Protein AF-A0A537U0Y9-F1 (afdb_monomer_lite)

Secondary structure (DSSP, 8-state):
-----------------PPP-------------------HHHHHHHHHHHHTT----HHHHHHHHHHHHHHHHHHHTTTTS---TTPPPS-----

Structure (mmCIF, N/CA/C/O backbone):
data_AF-A0A537U0Y9-F1
#
_entry.id   AF-A0A537U0Y9-F1
#
loop_
_atom_site.group_PDB
_atom_site.id
_atom_site.type_symbol
_atom_site.label_atom_id
_atom_site.label_alt_id
_atom_site.label_comp_id
_atom_site.label_asym_id
_atom_site.label_entity_id
_atom_site.label_seq_id
_atom_site.pdbx_PDB_ins_code
_atom_site.Cartn_x
_atom_site.Cartn_y
_atom_site.Cartn_z
_atom_site.occupancy
_atom_site.B_iso_or_equiv
_atom_site.auth_seq_id
_atom_site.auth_comp_id
_atom_site.auth_asym_id
_atom_site.auth_atom_id
_atom_site.pdbx_PDB_model_num
ATOM 1 N N . MET A 1 1 ? -93.660 -52.486 -19.285 1.00 42.91 1 MET A N 1
ATOM 2 C CA . MET A 1 1 ? -93.251 -53.795 -18.730 1.00 42.91 1 MET A CA 1
ATOM 3 C C . MET A 1 1 ? -92.301 -53.592 -17.558 1.00 42.91 1 MET A C 1
ATOM 5 O O . MET A 1 1 ? -91.430 -52.739 -17.599 1.00 42.91 1 MET A O 1
ATOM 9 N N . THR A 1 2 ? -92.535 -54.367 -16.512 1.00 45.69 2 THR A N 1
ATOM 10 C CA . THR A 1 2 ? -91.921 -54.410 -15.179 1.00 45.69 2 THR A CA 1
ATOM 11 C C . THR A 1 2 ? -90.438 -54.827 -15.142 1.00 45.69 2 THR A C 1
ATOM 13 O O . THR A 1 2 ? -90.079 -55.758 -15.858 1.00 45.69 2 THR A O 1
ATOM 1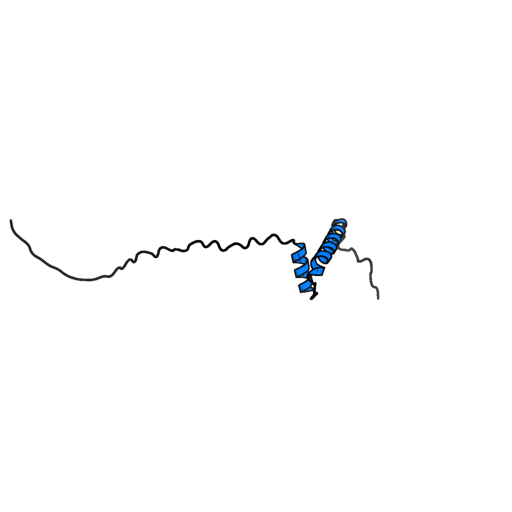6 N N . LYS A 1 3 ? -89.644 -54.275 -14.204 1.00 38.88 3 LYS A N 1
ATOM 17 C CA . LYS A 1 3 ? -89.035 -54.959 -13.021 1.00 38.88 3 LYS A CA 1
ATOM 18 C C . LYS A 1 3 ? -87.746 -54.254 -12.531 1.00 38.88 3 LYS A C 1
ATOM 20 O O . LYS A 1 3 ? -86.765 -54.138 -13.250 1.00 38.88 3 LYS A O 1
ATOM 25 N N . ARG A 1 4 ? -87.744 -53.852 -11.253 1.00 44.62 4 ARG A N 1
ATOM 26 C CA . ARG A 1 4 ? -86.563 -53.755 -10.354 1.00 44.62 4 ARG A CA 1
ATOM 27 C C . ARG A 1 4 ? -86.305 -55.176 -9.787 1.00 44.62 4 ARG A C 1
ATOM 29 O O . ARG A 1 4 ? -87.308 -55.885 -9.676 1.00 44.62 4 ARG A O 1
ATOM 36 N N . PRO A 1 5 ? -85.082 -55.613 -9.375 1.00 48.44 5 PRO A N 1
ATOM 37 C CA . PRO A 1 5 ? -84.448 -55.078 -8.155 1.00 48.44 5 PRO A CA 1
ATOM 38 C C . PRO A 1 5 ? -82.899 -55.162 -7.978 1.00 48.44 5 PRO A C 1
ATOM 40 O O . PRO A 1 5 ? -82.179 -55.919 -8.609 1.00 48.44 5 PRO A O 1
ATOM 43 N N . LYS A 1 6 ? -82.463 -54.324 -7.025 1.00 36.69 6 LYS A N 1
ATOM 44 C CA . LYS A 1 6 ? -81.378 -54.334 -6.011 1.00 36.69 6 LYS A CA 1
ATOM 45 C C . LYS A 1 6 ? -80.179 -55.325 -6.023 1.00 36.69 6 LYS A C 1
ATOM 47 O O . LYS A 1 6 ? -80.350 -56.526 -5.892 1.00 36.69 6 LYS A O 1
ATOM 52 N N . SER A 1 7 ? -79.014 -54.706 -5.747 1.00 37.62 7 SER A N 1
ATOM 53 C CA . SER A 1 7 ? -78.019 -55.019 -4.685 1.00 37.62 7 SER A CA 1
ATOM 54 C C . SER A 1 7 ? -76.711 -55.721 -5.072 1.00 37.62 7 SER A C 1
ATOM 56 O O . SER A 1 7 ? -76.697 -56.919 -5.322 1.00 37.62 7 SER A O 1
ATOM 58 N N . ARG A 1 8 ? -75.587 -55.012 -4.870 1.00 35.31 8 ARG A N 1
ATOM 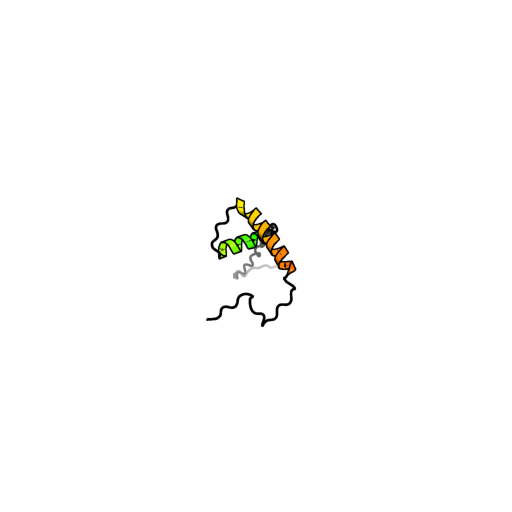59 C CA . ARG A 1 8 ? -74.477 -55.496 -4.026 1.00 35.31 8 ARG A CA 1
ATOM 60 C C . ARG A 1 8 ? -73.658 -54.313 -3.486 1.00 35.31 8 ARG A C 1
ATOM 62 O O . ARG A 1 8 ? -73.175 -53.479 -4.243 1.00 35.31 8 ARG A O 1
ATOM 69 N N . ARG A 1 9 ? -73.555 -54.210 -2.157 1.00 35.53 9 ARG A N 1
ATOM 70 C CA . ARG A 1 9 ? -72.715 -53.244 -1.424 1.00 35.53 9 ARG A CA 1
ATOM 71 C C . ARG A 1 9 ? -71.285 -53.785 -1.237 1.00 35.53 9 ARG A C 1
ATOM 73 O O . ARG A 1 9 ? -71.126 -54.985 -1.043 1.00 35.53 9 ARG A O 1
ATOM 80 N N . LYS A 1 10 ? -70.354 -52.824 -1.086 1.00 35.19 10 LYS A N 1
ATOM 81 C CA . LYS A 1 10 ? -69.071 -52.818 -0.332 1.00 35.19 10 LYS A CA 1
ATOM 82 C C . LYS A 1 10 ? -67.825 -53.474 -0.957 1.00 35.19 10 LYS A C 1
ATOM 84 O O . LYS A 1 10 ? -67.733 -54.689 -0.998 1.00 35.19 10 LYS A O 1
ATOM 89 N N . SER A 1 11 ? -66.812 -52.643 -1.238 1.00 34.62 11 SER A N 1
ATOM 90 C CA . SER A 1 11 ? -65.584 -52.486 -0.416 1.00 34.62 11 SER A CA 1
ATOM 91 C C . SER A 1 11 ? -64.695 -51.387 -1.027 1.00 34.62 11 SER A C 1
ATOM 93 O O . SER A 1 11 ? -64.254 -51.506 -2.161 1.00 34.62 11 SER A O 1
ATOM 95 N N . LYS A 1 12 ? -64.622 -50.201 -0.413 1.00 42.06 12 LYS A N 1
ATOM 96 C CA . LYS A 1 12 ? -63.423 -49.673 0.269 1.00 42.06 12 LYS A CA 1
ATOM 97 C C . LYS A 1 12 ? -62.091 -50.039 -0.415 1.00 42.06 12 LYS A C 1
ATOM 99 O O . LYS A 1 12 ? -61.571 -51.124 -0.202 1.00 42.06 12 LYS A O 1
ATOM 104 N N . SER A 1 13 ? -61.521 -49.082 -1.141 1.00 39.47 13 SER A N 1
ATOM 105 C CA . SER A 1 13 ? -60.075 -48.904 -1.259 1.00 39.47 13 SER A CA 1
ATOM 106 C C . SER A 1 13 ? -59.830 -47.405 -1.391 1.00 39.47 13 SER A C 1
ATOM 108 O O . SER A 1 13 ? -60.288 -46.752 -2.327 1.00 39.47 13 SER A O 1
ATOM 110 N N . GLU A 1 14 ? -59.251 -46.859 -0.331 1.00 46.31 14 GLU A N 1
ATOM 111 C CA . GLU A 1 14 ? -58.800 -45.485 -0.207 1.00 46.31 14 GLU A CA 1
ATOM 112 C C . GLU A 1 14 ? -57.741 -45.216 -1.281 1.00 46.31 14 GLU A C 1
ATOM 114 O O . GLU A 1 14 ? -56.704 -45.868 -1.308 1.00 46.31 14 GLU A O 1
ATOM 119 N N . ASN A 1 15 ? -57.979 -44.235 -2.151 1.00 39.62 15 ASN A N 1
ATOM 120 C CA . ASN A 1 15 ? -56.874 -43.529 -2.786 1.00 39.62 15 ASN A CA 1
ATOM 121 C C . ASN A 1 15 ? -57.142 -42.030 -2.689 1.00 39.62 15 ASN A C 1
ATOM 123 O O . ASN A 1 15 ? -57.637 -41.371 -3.603 1.00 39.62 15 ASN A O 1
ATOM 127 N N . SER A 1 16 ? -56.883 -41.525 -1.490 1.00 47.41 16 SER A N 1
ATOM 128 C CA . SER A 1 16 ? -56.816 -40.116 -1.144 1.00 47.41 16 SER A CA 1
ATOM 129 C C . SER A 1 16 ? -55.732 -39.427 -1.975 1.00 47.41 16 SER A C 1
ATOM 131 O O . SER A 1 16 ? -54.576 -39.348 -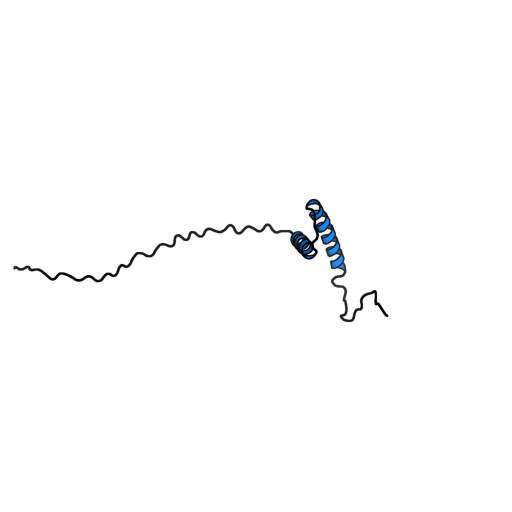1.568 1.00 47.41 16 SER A O 1
ATOM 133 N N . ARG A 1 17 ? -56.104 -38.892 -3.142 1.00 41.19 17 ARG A N 1
ATOM 134 C CA . ARG A 1 17 ? -55.344 -37.813 -3.780 1.00 41.19 17 ARG A CA 1
ATOM 135 C C . ARG A 1 17 ? -55.718 -36.508 -3.088 1.00 41.19 17 ARG A C 1
ATOM 137 O O . ARG A 1 17 ? -56.725 -35.888 -3.414 1.00 41.19 17 ARG A O 1
ATOM 144 N N . ALA A 1 18 ? -54.916 -36.134 -2.097 1.00 52.41 18 ALA A N 1
ATOM 145 C CA . ALA A 1 18 ? -54.912 -34.781 -1.564 1.00 52.41 18 ALA A CA 1
ATOM 146 C C . ALA A 1 18 ? -54.524 -33.787 -2.682 1.00 52.41 18 ALA A C 1
ATOM 148 O O . ALA A 1 18 ? -53.690 -34.129 -3.529 1.00 52.41 18 ALA A O 1
ATOM 149 N N . PRO A 1 19 ? -55.101 -32.573 -2.715 1.00 51.59 19 PRO A N 1
ATOM 150 C CA . PRO A 1 19 ? -54.621 -31.524 -3.600 1.00 51.59 19 PRO A CA 1
ATOM 151 C C . PRO A 1 19 ? -53.214 -31.103 -3.153 1.00 51.59 19 PRO A C 1
ATOM 153 O O . PRO A 1 19 ? -52.932 -31.005 -1.959 1.00 51.59 19 PRO A O 1
ATOM 156 N N . ALA A 1 20 ? -52.319 -30.903 -4.120 1.00 52.31 20 ALA A N 1
ATOM 157 C CA . ALA A 1 20 ? -50.952 -30.464 -3.873 1.00 52.31 20 ALA A CA 1
ATOM 158 C C . ALA A 1 20 ? -50.940 -29.155 -3.059 1.00 52.31 20 ALA A C 1
ATOM 160 O O . ALA A 1 20 ? -51.750 -28.268 -3.345 1.00 52.31 20 ALA A O 1
ATOM 161 N N . PRO A 1 21 ? -50.031 -28.986 -2.082 1.00 48.22 21 PRO A N 1
ATOM 162 C CA . PRO A 1 21 ? -49.876 -27.701 -1.429 1.00 48.22 21 PRO A CA 1
ATOM 163 C C . PRO A 1 21 ? -49.324 -26.712 -2.458 1.00 48.22 21 PRO A C 1
ATOM 165 O O . PRO A 1 21 ? -48.206 -26.857 -2.956 1.00 48.22 21 PRO A O 1
ATOM 168 N N . THR A 1 22 ? -50.123 -25.700 -2.791 1.00 47.28 22 THR A N 1
ATOM 169 C CA . THR A 1 22 ? -49.653 -24.474 -3.432 1.00 47.28 22 THR A CA 1
ATOM 170 C C . THR A 1 22 ? -48.516 -23.917 -2.589 1.00 47.28 22 THR A C 1
ATOM 172 O O . THR A 1 22 ? -48.731 -23.407 -1.490 1.00 47.28 22 THR A O 1
ATOM 175 N N . SER A 1 23 ? -47.295 -24.063 -3.100 1.00 51.81 23 SER A N 1
ATOM 176 C CA . SER A 1 23 ? -46.096 -23.469 -2.530 1.00 51.81 23 SER A CA 1
ATOM 177 C C . SER A 1 23 ? -46.214 -21.952 -2.647 1.00 51.81 23 SER A C 1
ATOM 179 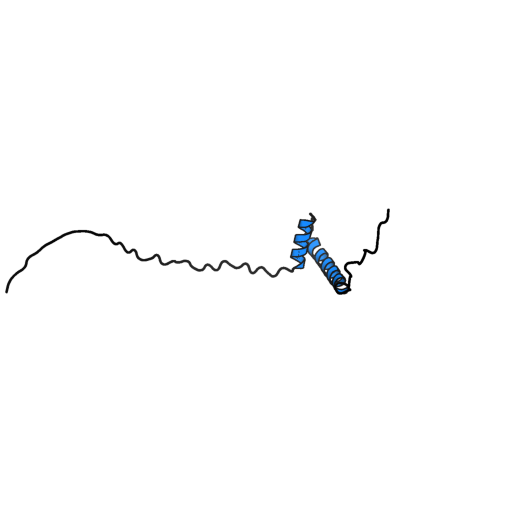O O . SER A 1 23 ? -45.836 -21.346 -3.646 1.00 51.81 23 SER A O 1
ATOM 181 N N . VAL A 1 24 ? -46.765 -21.332 -1.607 1.00 47.94 24 VAL A N 1
ATOM 182 C CA . VAL A 1 24 ? -46.627 -19.904 -1.315 1.00 47.94 24 VAL A CA 1
ATOM 183 C C . VAL A 1 24 ? -45.214 -19.641 -0.794 1.00 47.94 24 VAL A C 1
ATOM 185 O O . VAL A 1 24 ? -45.013 -19.126 0.297 1.00 47.94 24 VAL A O 1
ATOM 188 N N . HIS A 1 25 ? -44.198 -20.013 -1.572 1.00 48.03 25 HIS A N 1
ATOM 189 C CA . HIS A 1 25 ? -42.873 -19.436 -1.401 1.00 48.03 25 HIS A CA 1
ATOM 190 C C . HIS A 1 25 ? -42.862 -18.135 -2.191 1.00 48.03 25 HIS A C 1
ATOM 192 O O . HIS A 1 25 ? -42.426 -18.063 -3.342 1.00 48.03 25 HIS A O 1
ATOM 198 N N . GLY A 1 26 ? -43.418 -17.097 -1.559 1.00 48.97 26 GLY A N 1
ATOM 199 C CA . GLY A 1 26 ? -43.136 -15.731 -1.950 1.00 48.97 26 GLY A CA 1
ATOM 200 C C . GLY A 1 26 ? -41.625 -15.605 -2.078 1.00 48.97 26 GLY A C 1
ATOM 201 O O . GLY A 1 26 ? -40.884 -15.939 -1.154 1.00 48.97 26 GLY A O 1
ATOM 202 N N . LYS A 1 27 ? -41.155 -15.191 -3.256 1.00 56.78 27 LYS A N 1
ATOM 203 C CA . LYS A 1 27 ? -39.777 -14.750 -3.426 1.00 56.78 27 LYS A CA 1
ATOM 204 C C . LYS A 1 27 ? -39.617 -13.490 -2.585 1.00 56.78 27 LYS A C 1
ATOM 206 O O . LYS A 1 27 ? -39.718 -12.382 -3.106 1.00 56.78 27 LYS A O 1
ATOM 211 N N . GLU A 1 28 ? -39.384 -13.656 -1.290 1.00 54.12 28 GLU A N 1
ATOM 212 C CA . GLU A 1 28 ? -38.761 -12.621 -0.489 1.00 54.12 28 GLU A CA 1
ATOM 213 C C . GLU A 1 28 ? -37.402 -12.389 -1.132 1.00 54.12 28 GLU A C 1
ATOM 215 O O . GLU A 1 28 ? -36.454 -13.169 -0.992 1.00 54.12 28 GLU A O 1
ATOM 220 N N . LYS A 1 29 ? -37.347 -11.333 -1.949 1.00 58.66 29 LYS A N 1
ATOM 221 C CA . LYS A 1 29 ? -36.102 -10.706 -2.350 1.00 58.66 29 LYS A CA 1
ATOM 222 C C . LYS A 1 29 ? -35.433 -10.318 -1.042 1.00 58.66 29 LYS A C 1
ATOM 224 O O . LYS A 1 29 ? -35.718 -9.257 -0.497 1.00 58.66 29 LYS A O 1
ATOM 229 N N . ARG A 1 30 ? -34.574 -11.202 -0.527 1.00 59.75 30 ARG A N 1
ATOM 230 C CA . ARG A 1 30 ? -33.586 -10.835 0.482 1.00 59.75 30 ARG A CA 1
ATOM 231 C C . ARG A 1 30 ? -32.980 -9.533 -0.027 1.00 59.75 30 ARG A C 1
ATOM 233 O O . ARG A 1 30 ? -32.557 -9.537 -1.191 1.00 59.75 30 ARG A O 1
ATOM 240 N N . PRO A 1 31 ? -33.008 -8.434 0.743 1.00 55.59 31 PRO A N 1
ATOM 241 C CA . PRO A 1 31 ? -32.327 -7.233 0.318 1.00 55.59 31 PRO A CA 1
ATOM 242 C C . PRO A 1 31 ? -30.886 -7.671 0.099 1.00 55.59 31 PRO A C 1
ATOM 244 O O . PRO A 1 31 ? -30.192 -8.082 1.028 1.00 55.59 31 PRO A O 1
ATOM 247 N N . ARG A 1 32 ? -30.477 -7.715 -1.171 1.00 55.00 32 ARG A N 1
ATOM 248 C CA . ARG A 1 32 ? -29.069 -7.740 -1.508 1.00 55.00 32 ARG A CA 1
ATOM 249 C C . ARG A 1 32 ? -28.612 -6.430 -0.917 1.00 55.00 32 ARG A C 1
ATOM 251 O O . ARG A 1 32 ? -29.007 -5.390 -1.431 1.00 55.00 32 ARG A O 1
ATOM 258 N N . THR A 1 33 ? -27.949 -6.492 0.234 1.00 62.59 33 THR A N 1
ATOM 259 C CA . THR A 1 33 ? -27.270 -5.338 0.795 1.00 62.59 33 THR A CA 1
ATOM 260 C C . THR A 1 33 ? -26.430 -4.836 -0.359 1.00 62.59 33 THR A C 1
ATOM 262 O O . THR A 1 33 ? -25.514 -5.532 -0.797 1.00 62.59 33 THR A O 1
ATOM 265 N N . GLU A 1 34 ? -26.869 -3.739 -0.967 1.00 56.06 34 GLU A N 1
ATOM 266 C CA . GLU A 1 34 ? -26.127 -3.032 -1.987 1.00 56.06 34 GLU A CA 1
ATOM 267 C C . GLU A 1 34 ? -24.883 -2.615 -1.226 1.00 56.06 34 GLU A C 1
ATOM 269 O O . GLU A 1 34 ? -24.923 -1.725 -0.375 1.00 56.06 34 GLU A O 1
ATOM 274 N N . GLN A 1 35 ? -23.848 -3.440 -1.340 1.00 57.47 35 GLN A N 1
ATOM 275 C CA . GLN A 1 35 ? -22.608 -3.285 -0.621 1.00 57.47 35 GLN A CA 1
ATOM 276 C C . GLN A 1 35 ? -22.024 -2.029 -1.239 1.00 57.47 35 GLN A C 1
ATOM 278 O O . GLN A 1 35 ? -21.435 -2.094 -2.315 1.00 57.47 35 GLN A O 1
ATOM 283 N N . ALA A 1 36 ? -22.362 -0.881 -0.639 1.00 61.00 36 ALA A N 1
ATOM 284 C CA . ALA A 1 36 ? -21.944 0.432 -1.089 1.00 61.00 36 ALA A CA 1
ATOM 285 C C . ALA A 1 36 ? -20.466 0.304 -1.413 1.00 61.00 36 ALA A C 1
ATOM 287 O O . ALA A 1 36 ? -19.721 -0.170 -0.551 1.00 61.00 36 ALA A O 1
ATOM 288 N N . SER A 1 37 ? -20.097 0.583 -2.666 1.00 66.12 37 SER A N 1
ATOM 289 C CA . SER A 1 37 ? -18.759 0.310 -3.180 1.00 66.12 37 SER A CA 1
ATOM 290 C C . SER A 1 37 ? -17.758 0.983 -2.254 1.00 66.12 37 SER A C 1
ATOM 292 O O . SER A 1 37 ? -17.589 2.205 -2.294 1.00 66.12 37 SER A O 1
ATOM 294 N N . ARG A 1 38 ? -17.171 0.197 -1.351 1.00 76.44 38 ARG A N 1
ATOM 295 C CA . ARG A 1 38 ? -16.132 0.686 -0.466 1.00 76.44 38 ARG A CA 1
ATOM 296 C C . ARG A 1 38 ? -14.923 0.957 -1.334 1.00 76.44 38 ARG A C 1
ATOM 298 O O . ARG A 1 38 ? -14.634 0.209 -2.267 1.00 76.44 38 ARG A O 1
ATOM 305 N N . ASP A 1 39 ? -14.254 2.055 -1.030 1.00 89.75 39 ASP A N 1
ATOM 306 C CA . ASP A 1 39 ? -12.962 2.352 -1.617 1.00 89.75 39 ASP A CA 1
ATOM 307 C C . ASP A 1 39 ? -12.014 1.172 -1.314 1.00 89.75 39 ASP A C 1
ATOM 309 O O . ASP A 1 39 ? -11.842 0.831 -0.139 1.00 89.75 39 ASP A O 1
ATOM 313 N N . PRO A 1 40 ? -11.408 0.524 -2.328 1.00 93.81 40 PRO A N 1
ATOM 314 C CA . PRO A 1 40 ? -10.519 -0.617 -2.120 1.00 93.81 40 PRO A CA 1
ATOM 315 C C . PRO A 1 40 ? -9.356 -0.323 -1.164 1.00 93.81 40 PRO A C 1
ATOM 317 O O . PRO A 1 40 ? -8.879 -1.225 -0.472 1.00 93.81 40 PRO A O 1
ATOM 320 N N . LEU A 1 41 ? -8.911 0.937 -1.085 1.00 95.31 41 LEU A N 1
ATOM 321 C CA . LEU A 1 41 ? -7.880 1.349 -0.134 1.00 95.31 41 LEU A CA 1
ATOM 322 C C . LEU A 1 41 ? -8.365 1.275 1.318 1.00 95.31 41 LEU A C 1
ATOM 324 O O . LEU A 1 41 ? -7.559 0.975 2.197 1.00 95.31 41 LEU A O 1
ATOM 328 N N . ASP A 1 42 ? -9.653 1.503 1.591 1.00 94.38 42 ASP A N 1
ATOM 329 C CA . ASP A 1 42 ? -10.200 1.356 2.945 1.00 94.38 42 ASP A CA 1
ATOM 330 C C . ASP A 1 42 ? -10.149 -0.115 3.387 1.00 94.38 42 ASP A C 1
ATOM 332 O O . ASP A 1 42 ? -9.720 -0.416 4.504 1.00 94.38 42 ASP A O 1
ATOM 336 N N . ASP A 1 43 ? -10.508 -1.040 2.494 1.00 95.00 43 ASP A N 1
ATOM 337 C CA . ASP A 1 43 ? -10.454 -2.476 2.778 1.00 95.00 43 ASP A CA 1
ATOM 338 C C . ASP A 1 43 ? -9.008 -2.966 2.947 1.00 95.00 43 ASP A C 1
ATOM 340 O O . ASP A 1 43 ? -8.722 -3.748 3.861 1.00 95.00 43 ASP A O 1
ATOM 344 N N . PHE A 1 44 ? -8.075 -2.459 2.131 1.00 96.31 44 PHE A N 1
ATOM 345 C CA . PHE A 1 44 ? -6.649 -2.743 2.283 1.00 96.31 44 PHE A CA 1
ATOM 346 C C . PHE A 1 44 ? -6.111 -2.249 3.629 1.00 96.31 44 PHE A C 1
ATOM 348 O O . PHE A 1 44 ? -5.469 -3.016 4.346 1.00 96.31 44 PHE A O 1
ATOM 355 N N . VAL A 1 45 ? -6.397 -0.998 4.011 1.00 96.50 45 VAL A N 1
ATOM 356 C CA . VAL A 1 45 ? -5.955 -0.431 5.295 1.00 96.50 45 VAL A CA 1
ATOM 357 C C . VAL A 1 45 ? -6.503 -1.253 6.462 1.00 96.50 45 VAL A C 1
ATOM 359 O O . VAL A 1 45 ? -5.763 -1.563 7.395 1.00 96.50 45 VAL A O 1
ATOM 362 N N . GLU A 1 46 ? -7.774 -1.662 6.413 1.00 95.75 46 GLU A N 1
ATOM 363 C CA . GLU A 1 46 ? -8.373 -2.501 7.455 1.00 95.75 46 GLU A CA 1
ATOM 364 C C . GLU A 1 46 ? -7.745 -3.902 7.517 1.00 95.75 46 GLU A C 1
ATOM 366 O O . GLU A 1 46 ? -7.494 -4.414 8.611 1.00 95.75 46 GLU A O 1
ATOM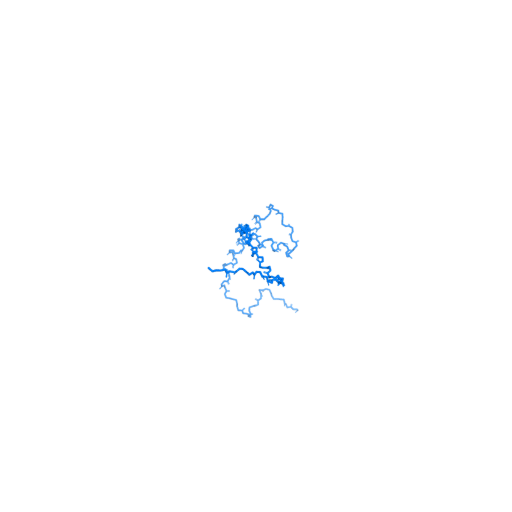 371 N N . ALA A 1 47 ? -7.468 -4.529 6.371 1.00 96.81 47 ALA A N 1
ATOM 372 C CA . ALA A 1 47 ? -6.825 -5.839 6.312 1.00 96.81 47 ALA A CA 1
ATOM 373 C C . ALA A 1 47 ? -5.371 -5.796 6.804 1.00 96.81 47 ALA A C 1
ATOM 375 O O . ALA A 1 47 ? -4.994 -6.604 7.655 1.00 96.81 47 ALA A O 1
ATOM 376 N N . ALA A 1 48 ? -4.584 -4.828 6.331 1.00 97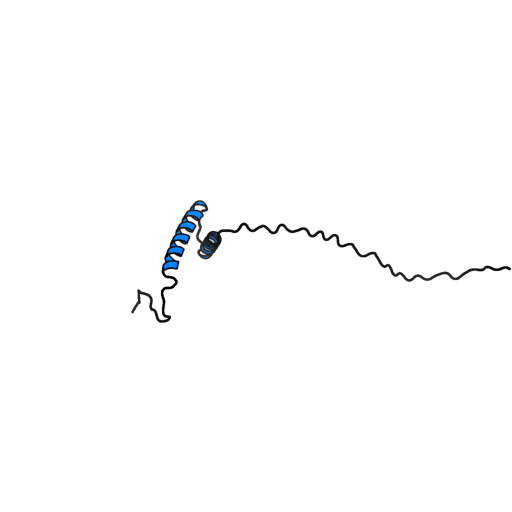.31 48 ALA A N 1
ATOM 377 C CA . ALA A 1 48 ? -3.192 -4.644 6.722 1.00 97.31 48 ALA A CA 1
ATOM 378 C C . ALA A 1 48 ? -3.066 -4.321 8.217 1.00 97.31 48 ALA A C 1
ATOM 380 O O . ALA A 1 48 ? -2.251 -4.926 8.911 1.00 97.31 48 ALA A O 1
ATOM 381 N N . ALA A 1 49 ? -3.922 -3.438 8.746 1.00 97.44 49 ALA A N 1
ATOM 382 C CA . ALA A 1 49 ? -3.932 -3.120 10.170 1.00 97.44 49 ALA A CA 1
ATOM 383 C C . ALA A 1 49 ? -4.209 -4.359 11.035 1.00 97.44 49 ALA A C 1
ATOM 385 O O . ALA A 1 49 ? -3.540 -4.556 12.047 1.00 97.44 49 ALA A O 1
ATOM 386 N N . ARG A 1 50 ? -5.145 -5.230 10.625 1.00 97.69 50 ARG A N 1
ATOM 387 C CA . ARG A 1 50 ? -5.399 -6.502 11.323 1.00 97.69 50 ARG A CA 1
ATOM 388 C C . ARG A 1 50 ? -4.201 -7.447 11.248 1.00 97.69 50 ARG A C 1
ATOM 390 O O . ARG A 1 50 ? -3.807 -7.981 12.278 1.00 97.69 50 ARG A O 1
ATOM 397 N N . ALA A 1 51 ? -3.623 -7.635 10.062 1.00 98.25 51 ALA A N 1
ATOM 398 C CA . ALA A 1 51 ? -2.492 -8.542 9.855 1.00 98.25 51 ALA A CA 1
ATOM 399 C C . ALA A 1 51 ? -1.251 -8.128 10.663 1.00 98.25 51 ALA A C 1
ATOM 401 O O . ALA A 1 51 ? -0.551 -8.977 11.205 1.00 98.25 51 ALA A O 1
ATOM 402 N N . LEU A 1 52 ? -1.017 -6.820 10.784 1.00 97.88 52 LEU A N 1
ATOM 403 C CA . LEU A 1 52 ? 0.111 -6.243 11.518 1.00 97.88 52 LEU A CA 1
ATOM 404 C C . LEU A 1 52 ? -0.207 -5.941 12.992 1.00 97.88 52 LEU A C 1
ATOM 406 O O . LEU A 1 52 ? 0.634 -5.388 13.697 1.00 97.88 52 LEU A O 1
ATOM 410 N N . ASN A 1 53 ? -1.414 -6.274 13.462 1.00 97.62 53 ASN A N 1
ATOM 411 C CA . ASN A 1 53 ? -1.898 -5.964 14.809 1.00 97.62 53 ASN A CA 1
ATOM 412 C C . ASN A 1 53 ? -1.755 -4.469 15.187 1.00 97.62 53 ASN A C 1
ATOM 414 O O . ASN A 1 53 ? -1.385 -4.110 16.307 1.00 97.62 53 ASN A O 1
ATOM 418 N N . LEU A 1 54 ? -2.051 -3.578 14.237 1.00 96.94 54 LEU A N 1
ATOM 419 C CA . LEU A 1 54 ? -1.977 -2.129 14.409 1.00 96.94 54 LEU A CA 1
ATOM 420 C C . LEU A 1 54 ? -3.330 -1.552 14.828 1.00 96.94 54 LEU A C 1
ATOM 422 O O . LEU A 1 54 ? -4.352 -1.728 14.160 1.00 96.94 54 LEU A O 1
ATOM 426 N N . LYS A 1 55 ? -3.330 -0.772 15.912 1.00 96.00 55 LYS A N 1
ATOM 427 C CA . LYS A 1 55 ? -4.500 0.009 16.335 1.00 96.00 55 LYS A CA 1
ATOM 428 C C . LYS A 1 55 ? -4.560 1.326 15.563 1.00 96.00 55 LYS A C 1
ATOM 430 O O . LYS A 1 55 ? -3.973 2.322 15.978 1.00 96.00 55 LYS A O 1
ATOM 435 N N . VAL A 1 56 ? -5.300 1.340 14.457 1.00 94.88 56 VAL A N 1
ATOM 436 C CA . VAL A 1 56 ? -5.571 2.565 13.687 1.00 94.88 56 VAL A CA 1
ATOM 437 C C . VAL A 1 56 ? -6.818 3.246 14.243 1.00 94.88 56 VAL A C 1
ATOM 439 O O . VAL A 1 56 ? -7.929 2.728 14.118 1.00 94.88 56 VAL A O 1
ATOM 442 N N . GLN A 1 57 ? -6.648 4.413 14.866 1.00 95.69 57 GLN A N 1
ATOM 443 C CA . GLN A 1 57 ? -7.788 5.181 15.367 1.00 95.69 57 GLN A CA 1
ATOM 444 C C . GLN A 1 57 ? -8.661 5.685 14.204 1.00 95.69 57 GLN A C 1
ATOM 446 O O . GLN A 1 57 ? -8.124 6.010 13.142 1.00 95.69 57 GLN A O 1
ATOM 451 N N . PRO A 1 58 ? -9.990 5.825 14.384 1.00 94.19 58 PRO A N 1
ATOM 452 C CA . PRO A 1 58 ? -10.880 6.297 13.321 1.00 94.19 58 PRO A CA 1
ATOM 453 C C . PRO A 1 58 ? -10.442 7.631 12.701 1.00 94.19 58 PRO A C 1
ATOM 455 O O . PRO A 1 58 ? -10.461 7.770 11.481 1.00 94.19 58 PRO A O 1
ATOM 458 N N . ALA A 1 59 ? -9.961 8.569 13.525 1.00 96.38 59 ALA A N 1
ATOM 459 C CA . ALA A 1 59 ? -9.459 9.870 13.078 1.00 96.38 59 ALA A CA 1
ATOM 460 C C . ALA A 1 59 ? -8.209 9.779 12.178 1.00 96.38 59 ALA A C 1
ATOM 462 O O . ALA A 1 59 ? -7.918 10.711 11.435 1.00 96.38 59 ALA A O 1
ATOM 463 N N . TRP A 1 60 ? -7.470 8.666 12.221 1.00 97.12 60 TRP A N 1
ATOM 464 C CA . TRP A 1 60 ? -6.250 8.462 11.434 1.00 97.12 60 TRP A CA 1
ATOM 465 C C . TRP A 1 60 ? -6.507 7.762 10.099 1.00 97.12 60 TRP A C 1
ATOM 467 O O . TRP A 1 60 ? -5.652 7.824 9.220 1.00 97.12 60 TRP A O 1
ATOM 477 N N . LYS A 1 61 ? -7.675 7.129 9.905 1.00 93.56 61 LYS A N 1
ATOM 478 C CA . LYS A 1 61 ? -7.975 6.365 8.681 1.00 93.56 61 LYS A CA 1
ATOM 479 C C . LYS A 1 61 ? -7.848 7.213 7.411 1.00 93.56 61 LYS A C 1
ATOM 481 O O . LYS A 1 61 ? -7.228 6.770 6.450 1.00 93.56 61 LYS A O 1
ATOM 486 N N . GLY A 1 62 ? -8.377 8.439 7.430 1.00 95.75 62 GLY A N 1
ATOM 487 C CA . GLY A 1 62 ? -8.300 9.366 6.294 1.00 95.75 62 GLY A CA 1
ATOM 488 C C . GLY A 1 62 ? -6.855 9.708 5.900 1.00 95.75 62 GLY A C 1
ATOM 489 O O . GLY A 1 62 ? -6.461 9.417 4.771 1.00 95.75 62 GLY A O 1
ATOM 490 N N . PRO A 1 63 ? -6.038 10.260 6.817 1.00 97.69 63 PRO A N 1
ATOM 491 C CA . PRO A 1 63 ? -4.627 10.544 6.550 1.00 97.69 63 PRO A CA 1
ATOM 492 C C . PRO A 1 63 ? -3.797 9.313 6.155 1.00 97.69 63 PRO A C 1
ATOM 494 O O . PRO A 1 63 ? -2.986 9.395 5.236 1.00 97.69 63 PRO A O 1
ATOM 497 N N . VAL A 1 64 ? -4.013 8.158 6.799 1.00 97.31 64 VAL A N 1
ATOM 498 C CA . VAL A 1 64 ? -3.321 6.903 6.446 1.00 97.31 64 VAL A CA 1
ATOM 499 C C . VAL A 1 64 ? -3.632 6.502 5.005 1.00 97.31 64 VAL A C 1
ATOM 501 O O . VAL A 1 64 ? -2.709 6.213 4.244 1.00 97.31 64 VAL A O 1
ATOM 504 N N . LYS A 1 65 ? -4.908 6.549 4.604 1.00 97.00 65 LYS A N 1
ATOM 505 C CA . LYS A 1 65 ? -5.310 6.279 3.222 1.00 97.00 65 LYS A CA 1
ATOM 506 C C . LYS A 1 65 ? -4.669 7.256 2.233 1.00 97.00 65 LYS A C 1
ATOM 508 O O . LYS A 1 65 ? -4.158 6.820 1.206 1.00 97.00 65 LYS A O 1
ATOM 513 N N . ALA A 1 66 ? -4.664 8.554 2.536 1.00 97.56 66 ALA A N 1
ATOM 514 C CA . ALA A 1 66 ? -4.084 9.572 1.656 1.00 97.56 66 ALA A CA 1
ATOM 515 C C . ALA A 1 66 ? -2.571 9.375 1.438 1.00 97.56 66 ALA A C 1
ATOM 517 O O . ALA A 1 66 ? -2.082 9.471 0.308 1.00 97.56 66 ALA A O 1
ATOM 518 N N . ASN A 1 67 ? -1.835 9.036 2.501 1.00 98.06 67 ASN A N 1
ATOM 519 C CA . ASN A 1 67 ? -0.411 8.720 2.399 1.00 98.06 67 ASN A CA 1
ATOM 520 C C . ASN A 1 67 ? -0.180 7.447 1.581 1.00 98.06 67 ASN A C 1
ATOM 522 O O . ASN A 1 67 ? 0.695 7.424 0.722 1.00 98.06 67 ASN A O 1
ATOM 526 N N . LEU A 1 68 ? -0.993 6.409 1.792 1.00 97.75 68 LEU A N 1
ATOM 527 C CA . LEU A 1 68 ? -0.882 5.168 1.032 1.00 97.75 68 LEU A CA 1
ATOM 528 C C . LEU A 1 68 ? -1.172 5.374 -0.463 1.00 97.75 68 LEU A C 1
ATOM 530 O O . LEU A 1 68 ? -0.432 4.864 -1.299 1.00 97.75 68 LEU A O 1
ATOM 534 N N . ALA A 1 69 ? -2.193 6.166 -0.800 1.00 97.81 69 ALA A N 1
ATOM 535 C CA . ALA A 1 69 ? -2.501 6.523 -2.183 1.00 97.81 69 ALA A CA 1
ATOM 536 C C . ALA A 1 69 ? -1.328 7.259 -2.856 1.00 97.81 69 ALA A C 1
ATOM 538 O O . ALA A 1 69 ? -0.957 6.928 -3.980 1.00 97.81 69 ALA A O 1
ATOM 539 N N . THR A 1 70 ? -0.696 8.200 -2.145 1.00 98.19 70 THR A N 1
ATOM 540 C CA . THR A 1 70 ? 0.516 8.890 -2.622 1.00 98.19 70 THR A CA 1
ATOM 541 C C . THR A 1 70 ? 1.665 7.906 -2.855 1.00 98.19 70 THR A C 1
ATOM 543 O O . THR A 1 70 ? 2.289 7.926 -3.913 1.00 98.19 70 THR A O 1
ATOM 546 N N . THR A 1 71 ? 1.921 7.003 -1.906 1.00 97.94 71 THR A N 1
ATOM 547 C CA . THR A 1 71 ? 2.962 5.975 -2.039 1.00 97.94 71 THR A CA 1
ATOM 548 C C . THR A 1 71 ? 2.706 5.055 -3.231 1.00 97.94 71 THR A C 1
ATOM 550 O O . THR A 1 71 ? 3.645 4.724 -3.946 1.00 97.94 71 THR A O 1
ATOM 553 N N . PHE A 1 72 ? 1.456 4.665 -3.494 1.00 97.19 72 PHE A N 1
ATOM 554 C CA . PHE A 1 72 ? 1.118 3.836 -4.655 1.00 97.19 72 PHE A CA 1
ATOM 555 C C . PHE A 1 72 ? 1.276 4.579 -5.981 1.00 97.19 72 PHE A C 1
ATOM 557 O O . PHE A 1 72 ? 1.748 3.984 -6.946 1.00 97.19 72 PHE A O 1
ATOM 564 N N . ALA A 1 73 ? 0.964 5.876 -6.028 1.00 97.06 73 ALA A N 1
ATOM 565 C CA . ALA A 1 73 ? 1.241 6.694 -7.206 1.00 97.06 73 ALA A CA 1
ATOM 566 C C . ALA A 1 73 ? 2.751 6.778 -7.501 1.00 97.06 73 ALA A C 1
ATOM 568 O O . ALA A 1 73 ? 3.157 6.672 -8.655 1.00 97.06 73 ALA A O 1
ATOM 569 N N . LEU A 1 74 ? 3.584 6.903 -6.462 1.00 98.12 74 LEU A N 1
ATOM 570 C CA . LEU A 1 74 ? 5.045 6.864 -6.593 1.00 98.12 74 LEU A CA 1
ATOM 571 C C . LEU A 1 74 ? 5.552 5.470 -6.983 1.00 98.12 74 LEU A C 1
ATOM 573 O O . LEU A 1 74 ? 6.428 5.349 -7.826 1.00 98.12 74 LEU A O 1
ATOM 577 N N . ALA A 1 75 ? 4.999 4.400 -6.414 1.00 97.44 75 ALA A N 1
ATOM 578 C CA . ALA A 1 75 ? 5.377 3.040 -6.790 1.00 97.44 75 ALA A CA 1
ATOM 579 C C . ALA A 1 75 ? 5.066 2.756 -8.270 1.00 97.44 75 ALA A C 1
ATOM 581 O O . ALA A 1 75 ? 5.881 2.153 -8.967 1.00 97.44 75 ALA A O 1
ATOM 582 N N . ALA A 1 76 ? 3.933 3.255 -8.774 1.00 97.06 76 ALA A N 1
ATOM 583 C CA . ALA A 1 76 ? 3.549 3.108 -10.174 1.00 97.06 76 ALA A CA 1
ATOM 584 C C . ALA A 1 76 ? 4.565 3.736 -11.145 1.00 97.06 76 ALA A C 1
ATOM 586 O O . ALA A 1 76 ? 4.722 3.226 -12.248 1.00 97.06 76 ALA A O 1
ATOM 587 N N . SER A 1 77 ? 5.311 4.778 -10.747 1.00 96.38 77 SER A N 1
ATOM 588 C CA . SER A 1 77 ? 6.330 5.375 -11.624 1.00 96.38 77 SER A CA 1
ATOM 589 C C . SER A 1 77 ? 7.568 4.496 -11.833 1.00 96.38 77 SER A C 1
ATOM 591 O O . SER A 1 77 ? 8.367 4.789 -12.717 1.00 96.38 77 SER A O 1
ATOM 593 N N . PHE A 1 78 ? 7.739 3.440 -11.033 1.00 94.81 78 PHE A N 1
ATOM 594 C CA . PHE A 1 78 ? 8.855 2.493 -11.134 1.00 94.81 78 PHE A CA 1
ATOM 595 C C . PHE A 1 78 ? 8.405 1.051 -11.414 1.00 94.81 78 PHE A C 1
ATOM 597 O O . PHE A 1 78 ? 9.257 0.188 -11.593 1.00 94.81 78 PHE A O 1
ATOM 604 N N . ALA A 1 79 ? 7.097 0.774 -11.470 1.00 95.25 79 ALA A N 1
ATOM 605 C CA . ALA A 1 79 ? 6.562 -0.584 -11.616 1.00 95.25 79 ALA A CA 1
ATOM 606 C C . ALA A 1 79 ? 6.963 -1.265 -12.938 1.00 95.25 79 ALA A C 1
ATOM 608 O O . ALA A 1 79 ? 7.146 -2.478 -12.964 1.00 95.25 79 ALA A O 1
ATOM 609 N N . ASP A 1 80 ? 7.144 -0.476 -14.001 1.00 94.31 80 ASP A N 1
ATOM 610 C CA . ASP A 1 80 ? 7.544 -0.957 -15.329 1.00 94.31 80 ASP A CA 1
ATOM 611 C C . ASP A 1 80 ? 9.068 -0.911 -15.553 1.00 94.31 80 ASP A C 1
ATOM 613 O O . ASP A 1 80 ? 9.548 -1.203 -16.651 1.00 94.31 80 ASP A O 1
ATOM 617 N N . PHE A 1 81 ? 9.853 -0.515 -14.541 1.00 93.94 81 PHE A N 1
ATOM 618 C CA . PHE A 1 81 ? 11.309 -0.536 -14.647 1.00 93.94 81 PHE A CA 1
ATOM 619 C C . PHE A 1 81 ? 11.786 -1.997 -14.728 1.00 93.94 81 PHE A C 1
ATOM 621 O O . PHE A 1 81 ? 11.474 -2.780 -13.827 1.00 93.94 81 PHE A O 1
ATOM 628 N N . PRO A 1 82 ? 12.529 -2.397 -15.778 1.00 93.56 82 PRO A N 1
ATOM 629 C CA . PRO A 1 82 ? 12.935 -3.785 -15.949 1.00 93.56 82 PRO A CA 1
ATOM 630 C C . PRO A 1 82 ? 13.877 -4.200 -14.818 1.00 93.56 82 PRO A C 1
ATOM 632 O O . PRO A 1 82 ? 14.942 -3.608 -14.639 1.00 93.56 82 PRO A O 1
ATOM 635 N N . LEU A 1 83 ? 13.489 -5.237 -14.078 1.00 93.50 83 LEU A N 1
ATOM 636 C CA . LEU A 1 83 ? 14.287 -5.820 -13.008 1.00 93.50 83 LEU A CA 1
ATOM 637 C C . LEU A 1 83 ? 14.608 -7.280 -13.364 1.00 93.50 83 LEU A C 1
ATOM 639 O O . LEU A 1 83 ? 13.699 -8.109 -13.337 1.00 93.50 83 LEU A O 1
ATOM 643 N N . PRO A 1 84 ? 15.857 -7.585 -13.757 1.00 95.00 84 PRO A N 1
ATOM 644 C CA . PRO A 1 84 ? 16.301 -8.956 -13.995 1.00 95.00 84 PRO A CA 1
ATOM 645 C C . PRO A 1 84 ? 16.161 -9.841 -12.750 1.00 95.00 84 PRO A C 1
ATOM 647 O O . PRO A 1 84 ? 16.302 -9.355 -11.629 1.00 95.00 84 PRO A O 1
ATOM 650 N N . ASP A 1 85 ? 15.950 -11.144 -12.945 1.00 94.88 85 ASP A N 1
ATOM 651 C CA . ASP A 1 85 ? 15.845 -12.108 -11.837 1.00 94.88 85 ASP A CA 1
ATOM 652 C C . ASP A 1 85 ? 17.154 -12.239 -11.032 1.00 94.88 85 ASP A C 1
ATOM 654 O O . ASP A 1 85 ? 17.121 -12.601 -9.859 1.00 94.88 85 ASP A O 1
ATOM 658 N N . ASP A 1 86 ? 18.303 -11.944 -11.651 1.00 94.75 86 ASP A N 1
ATOM 659 C CA . ASP A 1 86 ? 19.638 -11.935 -11.038 1.00 94.75 86 ASP A CA 1
ATOM 660 C C . ASP A 1 86 ? 20.030 -10.569 -10.445 1.00 94.75 86 ASP A C 1
ATOM 662 O O . ASP A 1 86 ? 21.176 -10.368 -10.038 1.00 94.75 86 ASP A O 1
ATOM 666 N N . ALA A 1 87 ? 19.099 -9.610 -10.391 1.00 93.50 87 ALA A N 1
ATOM 667 C CA . ALA A 1 87 ? 19.350 -8.318 -9.775 1.00 93.50 87 ALA A CA 1
ATOM 668 C C . ALA A 1 87 ? 19.505 -8.449 -8.252 1.00 93.50 87 ALA A C 1
ATOM 670 O O . ALA A 1 87 ? 18.578 -8.824 -7.534 1.00 93.50 87 ALA A O 1
ATOM 671 N N . GLU A 1 88 ? 20.674 -8.061 -7.749 1.00 92.12 88 GLU A N 1
ATOM 672 C CA . GLU A 1 88 ? 20.953 -8.005 -6.315 1.00 92.12 88 GLU A CA 1
ATOM 673 C C . GLU A 1 88 ? 20.400 -6.714 -5.674 1.00 92.12 88 GLU A C 1
ATOM 675 O O . GLU A 1 88 ? 20.354 -5.656 -6.319 1.00 92.12 88 GLU A O 1
ATOM 680 N N . PRO A 1 89 ? 19.999 -6.744 -4.388 1.00 92.38 89 PRO A N 1
ATOM 681 C CA . PRO A 1 89 ? 19.640 -5.536 -3.655 1.00 92.38 89 PRO A CA 1
ATOM 682 C C . PRO A 1 89 ? 20.849 -4.599 -3.510 1.00 92.38 89 PRO A C 1
ATOM 684 O O . PRO A 1 89 ? 21.992 -5.036 -3.413 1.00 92.38 89 PRO A O 1
ATOM 687 N N . ALA A 1 90 ? 20.595 -3.288 -3.435 1.00 90.75 90 ALA A N 1
ATOM 688 C CA . ALA A 1 90 ? 21.662 -2.287 -3.338 1.00 90.75 90 ALA A CA 1
ATOM 689 C C . ALA A 1 90 ? 22.650 -2.523 -2.167 1.00 90.75 90 ALA A C 1
ATOM 691 O O . ALA A 1 90 ? 23.856 -2.397 -2.384 1.00 90.75 90 ALA A O 1
ATOM 692 N N . PRO A 1 91 ? 22.207 -2.861 -0.938 1.00 91.56 91 PRO A N 1
ATOM 693 C CA . PRO A 1 91 ? 23.116 -3.326 0.104 1.00 91.56 91 PRO A CA 1
ATOM 694 C C . PRO A 1 91 ? 23.334 -4.846 0.024 1.00 91.56 91 PRO A C 1
ATOM 696 O O . PRO A 1 91 ? 22.390 -5.618 0.180 1.00 91.56 91 PRO A O 1
ATOM 699 N N . ILE A 1 92 ? 24.596 -5.267 -0.104 1.00 88.56 92 ILE A N 1
ATOM 700 C CA . ILE A 1 92 ? 25.020 -6.672 -0.005 1.00 88.56 92 ILE A CA 1
ATOM 701 C C . ILE A 1 92 ? 25.870 -6.831 1.260 1.00 88.56 92 ILE A C 1
ATOM 703 O O . ILE A 1 92 ? 26.858 -6.121 1.445 1.00 88.56 92 ILE A O 1
ATOM 707 N N . PHE A 1 93 ? 25.482 -7.745 2.150 1.00 86.44 93 PHE A N 1
ATOM 708 C CA . PHE A 1 93 ? 26.276 -8.086 3.332 1.00 86.44 93 PHE A CA 1
ATOM 709 C C . PHE A 1 93 ? 27.317 -9.159 2.983 1.00 86.44 93 PHE A C 1
ATOM 711 O O . PHE A 1 93 ? 26.966 -10.200 2.432 1.00 86.44 93 PHE A O 1
ATOM 718 N N . SER A 1 94 ? 28.579 -8.931 3.353 1.00 84.75 94 SER A N 1
ATOM 719 C CA . SER A 1 94 ? 29.664 -9.918 3.276 1.00 84.75 94 SER A CA 1
ATOM 720 C C . SER A 1 94 ? 30.306 -10.101 4.654 1.00 84.75 94 SER A C 1
ATOM 722 O O . SER A 1 94 ? 30.526 -9.109 5.352 1.00 84.75 94 SER A O 1
ATOM 724 N N . ALA A 1 95 ? 30.581 -11.353 5.028 1.00 80.31 95 ALA A N 1
ATOM 725 C CA . ALA A 1 95 ? 31.175 -11.739 6.312 1.00 80.31 95 ALA A CA 1
ATOM 726 C C . ALA A 1 95 ? 32.680 -11.443 6.406 1.00 80.31 95 ALA A C 1
ATOM 728 O O . ALA A 1 95 ? 33.352 -11.459 5.350 1.00 80.31 95 ALA A O 1
#

Radius of gyration: 38.69 Å; chains: 1; bounding box: 124×66×35 Å

Sequence (95 aa):
MTKRPKSRRKSKSENSRAPAPTSVHGKEKRPRTEQASRDPLDDFVEAAARALNLKVQPAWKGPVKANLATTFALAASFADFPLPDDAEPAPIFSA

Foldseek 3Di:
DDDDDDDDDDDDDDDDPDPDPPPPPDPPPPPPPPVPPDDVLLVVVVVVCVVVVHDQDPVCSVVVSVVVVVVVVVVVVCVPPDDDPPDDDPDDDDD

pLDDT: mean 76.56, std 23.49, range [34.62, 98.25]